Protein AF-A0A835J0G4-F1 (afdb_monomer)

Secondary structure (DSSP, 8-state):
-EEEEEEEE------TTT-S--EEE--EEEEEEEEEEEEESSSS-EEEEEEEEEEE-SPPPEEE-PPP-----

Radius of gyration: 22.26 Å; Cα contacts (8 Å, |Δi|>4): 110; chains: 1; bounding box: 54×24×63 Å

Structure (mmCIF, N/CA/C/O backbone):
data_AF-A0A835J0G4-F1
#
_entry.id   AF-A0A835J0G4-F1
#
loop_
_atom_site.group_PDB
_atom_site.id
_atom_site.type_symbol
_atom_site.label_atom_id
_atom_site.label_alt_id
_atom_site.label_comp_id
_atom_site.label_asym_id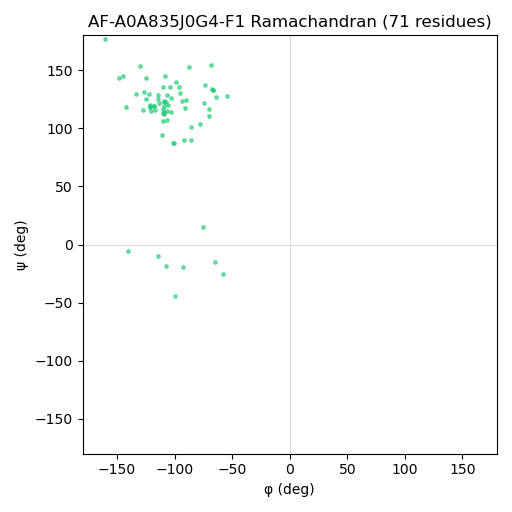
_atom_site.label_entity_id
_atom_site.label_seq_id
_atom_site.pdbx_PDB_ins_code
_atom_site.Cartn_x
_atom_site.Cartn_y
_atom_site.Cartn_z
_atom_site.occupancy
_atom_site.B_iso_or_equiv
_atom_site.auth_seq_id
_atom_site.auth_comp_id
_atom_site.auth_asym_id
_atom_site.auth_atom_id
_atom_site.pdbx_PDB_model_num
ATOM 1 N N . MET A 1 1 ? -13.939 -0.129 19.954 1.00 78.06 1 MET A N 1
ATOM 2 C CA . MET A 1 1 ? -14.332 -0.485 18.570 1.00 78.06 1 MET A CA 1
ATOM 3 C C . MET A 1 1 ? -13.080 -0.880 17.806 1.00 78.06 1 MET A C 1
ATOM 5 O O . MET A 1 1 ? -12.077 -0.197 17.954 1.00 78.06 1 MET A O 1
ATOM 9 N N . LYS A 1 2 ? -13.115 -1.973 17.040 1.00 80.00 2 LYS A N 1
ATOM 10 C CA . LYS A 1 2 ? -11.991 -2.428 16.211 1.00 80.00 2 LYS A CA 1
ATOM 11 C C . LYS A 1 2 ? -12.457 -2.505 14.762 1.00 80.00 2 LYS A C 1
ATOM 13 O O . LYS A 1 2 ? -13.497 -3.101 14.504 1.00 80.00 2 LYS A O 1
ATOM 18 N N . ALA A 1 3 ? -11.698 -1.903 13.860 1.00 83.06 3 ALA A N 1
ATOM 19 C CA . ALA A 1 3 ? -11.894 -1.990 12.422 1.00 83.06 3 ALA A CA 1
ATOM 20 C C . ALA A 1 3 ? -10.593 -2.480 11.778 1.00 83.06 3 ALA A C 1
ATOM 22 O O . ALA A 1 3 ? -9.503 -2.141 12.239 1.00 83.06 3 ALA A O 1
ATOM 23 N N . SER A 1 4 ? -10.719 -3.304 10.744 1.00 82.81 4 SER A N 1
ATOM 24 C CA . SER A 1 4 ? -9.590 -3.850 9.996 1.00 82.81 4 SER A CA 1
ATOM 25 C C . SER A 1 4 ? -9.884 -3.692 8.513 1.00 82.81 4 SER A C 1
ATOM 27 O O . SER A 1 4 ? -10.976 -4.047 8.069 1.00 82.81 4 SER A O 1
ATOM 29 N N . LEU A 1 5 ? -8.932 -3.124 7.781 1.00 84.69 5 LEU A N 1
ATOM 30 C CA . LEU A 1 5 ? -8.987 -2.937 6.339 1.00 84.69 5 LEU A CA 1
ATOM 31 C C . LEU A 1 5 ? -7.741 -3.580 5.728 1.00 84.69 5 LEU A C 1
ATOM 33 O O . LEU A 1 5 ? -6.619 -3.258 6.118 1.00 84.69 5 LEU A O 1
ATOM 37 N N . ALA A 1 6 ? -7.953 -4.478 4.773 1.00 83.56 6 ALA A N 1
ATOM 38 C CA . ALA A 1 6 ? -6.914 -4.960 3.874 1.00 83.56 6 ALA A CA 1
ATOM 39 C C . ALA A 1 6 ? -7.121 -4.284 2.517 1.00 83.56 6 ALA A C 1
ATOM 41 O O . ALA A 1 6 ? -8.263 -4.162 2.067 1.00 83.56 6 ALA A O 1
ATOM 42 N N . SER A 1 7 ? -6.039 -3.802 1.911 1.00 73.62 7 SER A N 1
ATOM 43 C CA . SER A 1 7 ? -6.081 -3.154 0.606 1.00 73.62 7 SER A CA 1
ATOM 44 C C . SER A 1 7 ? -4.788 -3.408 -0.147 1.00 73.62 7 SER A C 1
ATOM 46 O O . SER A 1 7 ? -3.705 -3.335 0.434 1.00 73.62 7 SER A O 1
ATOM 48 N N . ASP A 1 8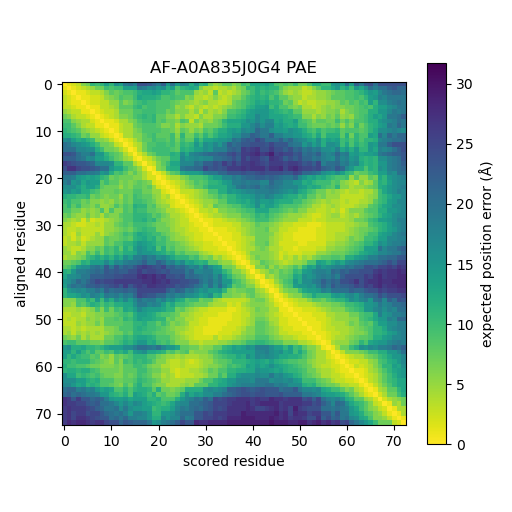 ? -4.933 -3.576 -1.454 1.00 78.06 8 ASP A N 1
ATOM 49 C CA . ASP A 1 8 ? -3.815 -3.658 -2.381 1.00 78.06 8 ASP A CA 1
ATOM 50 C C . ASP A 1 8 ? -3.610 -2.263 -2.978 1.00 78.06 8 ASP A C 1
ATOM 52 O O . ASP A 1 8 ? -4.579 -1.580 -3.337 1.00 78.06 8 ASP A O 1
ATOM 56 N N . MET A 1 9 ? -2.362 -1.800 -3.060 1.00 70.88 9 MET A N 1
ATOM 57 C CA . MET A 1 9 ? -2.040 -0.520 -3.691 1.00 70.88 9 MET A CA 1
ATOM 58 C C . MET A 1 9 ? -1.320 -0.740 -5.017 1.00 70.88 9 MET A C 1
ATOM 60 O O . MET A 1 9 ? -0.252 -1.346 -5.070 1.00 70.88 9 MET A O 1
ATOM 64 N N . LEU A 1 10 ? -1.898 -0.184 -6.083 1.00 67.62 10 LEU A N 1
ATOM 65 C CA . LEU A 1 10 ? -1.273 -0.072 -7.396 1.00 67.62 10 LEU A CA 1
ATOM 66 C C . LEU A 1 10 ? -0.958 1.400 -7.654 1.00 67.62 10 LEU A C 1
ATOM 68 O O . LEU A 1 10 ? -1.866 2.221 -7.788 1.00 67.62 10 LEU A O 1
ATOM 72 N N . VAL A 1 11 ? 0.327 1.742 -7.722 1.00 67.31 11 VAL A N 1
ATOM 73 C CA . VAL A 1 11 ? 0.777 3.089 -8.089 1.00 67.31 11 VAL A CA 1
ATOM 74 C C . VAL A 1 11 ? 1.399 3.016 -9.470 1.00 67.31 11 VAL A C 1
ATOM 76 O O . VAL A 1 11 ? 2.447 2.404 -9.644 1.00 67.31 11 VAL A O 1
ATOM 79 N N . ASN A 1 12 ? 0.763 3.664 -10.444 1.00 64.75 12 ASN A N 1
ATOM 80 C CA . ASN A 1 12 ? 1.355 3.875 -11.758 1.00 64.75 12 ASN A CA 1
ATOM 81 C C . ASN A 1 12 ? 1.846 5.325 -11.861 1.00 64.75 12 ASN A C 1
ATOM 83 O O . ASN A 1 12 ? 1.046 6.263 -11.832 1.00 64.75 12 ASN A O 1
ATOM 87 N N . TYR A 1 13 ? 3.161 5.509 -11.963 1.00 62.66 13 TYR A N 1
ATOM 88 C CA . TYR A 1 13 ? 3.760 6.810 -12.231 1.00 62.66 13 TYR A CA 1
ATOM 89 C C . TYR A 1 13 ? 3.947 6.989 -13.741 1.00 62.66 13 TYR A C 1
ATOM 91 O O . TYR A 1 13 ? 4.989 6.658 -14.298 1.00 62.66 13 TYR A O 1
ATOM 99 N N . PHE A 1 14 ? 2.931 7.546 -14.404 1.00 60.44 14 PHE A N 1
ATOM 100 C CA . PHE A 1 14 ? 2.948 7.779 -15.848 1.00 60.44 14 PHE A CA 1
ATOM 101 C C . PHE A 1 14 ? 3.268 9.250 -16.153 1.00 60.44 14 PHE A C 1
ATOM 103 O O . PHE A 1 14 ? 2.375 10.093 -16.258 1.00 60.44 14 PHE A O 1
ATOM 110 N N . ASN A 1 15 ? 4.553 9.605 -16.247 1.00 62.62 15 ASN A N 1
ATOM 111 C CA . ASN A 1 15 ? 4.970 10.984 -16.528 1.00 62.62 15 ASN A CA 1
ATOM 112 C C . ASN A 1 15 ? 5.379 11.172 -17.998 1.00 62.62 15 ASN A C 1
ATOM 114 O O . ASN A 1 15 ? 6.554 11.107 -18.346 1.00 62.62 15 ASN A O 1
ATOM 118 N N . ILE A 1 16 ? 4.389 11.479 -18.843 1.00 57.19 16 ILE A N 1
ATOM 119 C CA . ILE A 1 16 ? 4.527 11.670 -20.303 1.00 57.19 16 ILE A CA 1
ATOM 120 C C . ILE A 1 16 ? 5.397 12.894 -20.668 1.00 57.19 16 ILE A C 1
ATOM 122 O O . ILE A 1 16 ? 5.837 13.022 -21.807 1.00 57.19 16 ILE A O 1
ATOM 126 N N . GLN A 1 17 ? 5.667 13.810 -19.729 1.00 61.62 17 GLN A N 1
ATOM 127 C CA . GLN A 1 17 ? 6.308 15.093 -20.043 1.00 61.62 17 GLN A CA 1
ATOM 128 C C . GLN A 1 17 ? 7.765 15.239 -19.588 1.00 61.62 17 GLN A C 1
ATOM 130 O O . GLN A 1 17 ? 8.435 16.147 -20.081 1.00 61.62 17 GLN A O 1
ATOM 135 N N . LYS A 1 18 ? 8.270 14.431 -18.641 1.00 61.78 18 LYS A N 1
ATOM 136 C CA . LYS A 1 18 ? 9.567 14.736 -17.995 1.00 61.78 18 LYS A CA 1
ATOM 137 C C . LYS A 1 18 ? 10.517 13.583 -17.698 1.00 61.78 18 LYS A C 1
ATOM 139 O O . LYS A 1 18 ? 11.617 13.869 -17.229 1.00 61.78 18 LYS A O 1
ATOM 144 N N . VAL A 1 19 ? 10.158 12.322 -17.910 1.00 58.53 19 VAL A N 1
ATOM 145 C CA . VAL A 1 19 ? 10.935 11.240 -17.291 1.00 58.53 19 VAL A CA 1
ATOM 146 C C . VAL A 1 19 ? 11.366 10.220 -18.332 1.00 58.53 19 VAL A C 1
ATOM 148 O O . VAL A 1 19 ? 10.548 9.551 -18.943 1.00 58.53 19 VAL A O 1
ATOM 151 N N . MET A 1 20 ? 12.681 10.118 -18.532 1.00 61.47 20 MET A N 1
ATOM 152 C CA . MET A 1 20 ? 13.316 9.095 -19.370 1.00 61.47 20 MET A CA 1
ATOM 153 C C . MET A 1 20 ? 13.352 7.703 -18.697 1.00 61.47 20 MET A C 1
ATOM 155 O O . MET A 1 20 ? 14.120 6.839 -19.106 1.00 61.47 20 MET A O 1
ATOM 159 N N . TRP A 1 21 ? 12.570 7.493 -17.637 1.00 64.25 21 TRP A N 1
ATOM 160 C CA . TRP A 1 21 ? 12.491 6.239 -16.896 1.00 64.25 21 TRP A CA 1
ATOM 161 C C . TRP A 1 21 ? 11.068 5.979 -16.402 1.00 64.25 21 TRP A C 1
ATOM 163 O O . TRP A 1 21 ? 10.353 6.905 -16.016 1.00 64.25 21 TRP A O 1
ATOM 173 N N . GLU A 1 22 ? 10.680 4.707 -16.387 1.00 66.69 22 GLU A N 1
ATOM 174 C CA . GLU A 1 22 ? 9.417 4.231 -15.826 1.00 66.69 22 GLU A CA 1
ATOM 175 C C . GLU A 1 22 ? 9.745 3.298 -14.645 1.00 66.69 22 GLU A C 1
ATOM 177 O O . GLU A 1 22 ? 10.415 2.278 -14.850 1.00 66.69 22 GLU A O 1
ATOM 182 N N . PRO A 1 23 ? 9.370 3.647 -13.394 1.00 67.75 23 PRO A N 1
ATOM 183 C CA . PRO A 1 23 ? 9.465 2.707 -12.285 1.00 67.75 23 PRO A CA 1
ATOM 184 C C . PRO A 1 23 ? 8.483 1.568 -12.505 1.00 67.75 23 PRO A C 1
ATOM 186 O O . PRO A 1 23 ? 7.292 1.813 -12.694 1.00 67.75 23 PRO A O 1
ATOM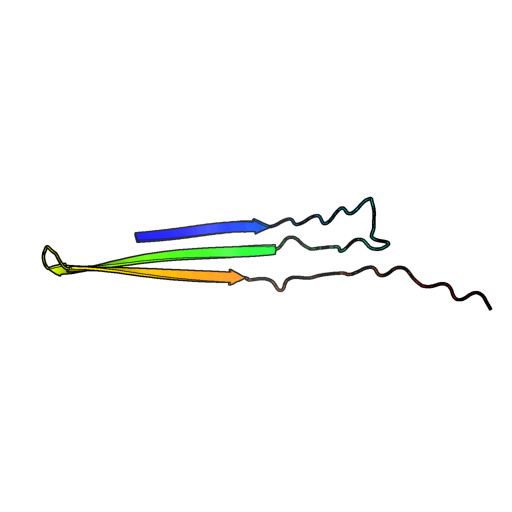 189 N N . PHE A 1 24 ? 8.948 0.337 -12.334 1.00 72.44 24 PHE A N 1
ATOM 190 C CA . PHE A 1 24 ? 8.041 -0.765 -12.062 1.00 72.44 24 PHE A CA 1
ATOM 191 C C . PHE A 1 24 ? 7.879 -0.910 -10.546 1.00 72.44 24 PHE A C 1
ATOM 193 O O . PHE A 1 24 ? 8.848 -1.161 -9.823 1.00 72.44 24 PHE A O 1
ATOM 200 N N . ILE A 1 25 ? 6.648 -0.710 -10.078 1.00 75.94 25 ILE A N 1
ATOM 201 C CA . ILE A 1 25 ? 6.239 -0.883 -8.684 1.00 75.94 25 ILE A CA 1
ATOM 202 C C . ILE A 1 25 ? 5.334 -2.111 -8.641 1.00 75.94 25 ILE A C 1
ATOM 204 O O . ILE A 1 25 ? 4.272 -2.113 -9.266 1.00 75.94 25 ILE A O 1
ATOM 208 N N . GLU A 1 26 ? 5.752 -3.156 -7.928 1.00 78.06 26 GLU A N 1
ATOM 209 C CA . GLU A 1 26 ? 4.910 -4.337 -7.727 1.00 78.06 26 GLU A CA 1
ATOM 210 C C . GLU A 1 26 ? 3.703 -4.013 -6.840 1.00 78.06 26 GLU A C 1
ATOM 212 O O . GLU A 1 26 ? 3.737 -3.094 -6.017 1.00 78.06 26 GLU A O 1
ATOM 217 N N . THR A 1 27 ? 2.625 -4.784 -7.005 1.00 79.75 27 THR A N 1
ATOM 218 C CA . THR A 1 27 ? 1.467 -4.728 -6.108 1.00 79.75 27 THR A CA 1
ATOM 219 C C . THR A 1 27 ? 1.926 -4.936 -4.673 1.00 79.75 27 THR A C 1
ATOM 221 O O . THR A 1 27 ? 2.647 -5.890 -4.378 1.00 79.75 27 THR A O 1
ATOM 224 N N . TRP A 1 28 ? 1.526 -4.021 -3.792 1.00 82.56 28 TRP A N 1
ATOM 225 C CA . TRP A 1 28 ? 1.941 -4.053 -2.400 1.00 82.56 28 TRP A CA 1
ATOM 226 C C . TRP A 1 28 ? 0.745 -4.138 -1.468 1.00 82.56 28 TRP A C 1
ATOM 228 O O . TRP A 1 28 ? -0.092 -3.229 -1.424 1.00 82.56 28 TRP A O 1
ATOM 238 N N . ASP A 1 29 ? 0.718 -5.230 -0.711 1.00 84.25 29 ASP A N 1
ATOM 239 C CA . ASP A 1 29 ? -0.364 -5.550 0.204 1.00 84.25 29 ASP A CA 1
ATOM 240 C C . ASP A 1 29 ? -0.022 -5.035 1.597 1.00 84.25 29 ASP A C 1
ATOM 242 O O . ASP A 1 29 ? 0.992 -5.408 2.208 1.00 84.25 29 ASP A O 1
ATOM 246 N N . PHE A 1 30 ? -0.907 -4.204 2.137 1.00 84.81 30 PHE A N 1
ATOM 247 C CA . PHE A 1 30 ? -0.818 -3.769 3.518 1.00 84.81 30 PHE A CA 1
ATOM 248 C C . PHE A 1 30 ? -2.145 -3.947 4.242 1.00 84.81 30 PHE A C 1
ATOM 250 O O . PHE A 1 30 ? -3.244 -3.920 3.682 1.00 84.81 30 PHE A O 1
ATOM 257 N N . LYS A 1 31 ? -2.025 -4.105 5.554 1.00 89.25 31 LYS A N 1
ATOM 258 C CA . LYS A 1 31 ? -3.143 -4.201 6.474 1.00 89.25 31 LYS A CA 1
ATOM 259 C C . LYS A 1 31 ? -3.141 -2.994 7.395 1.00 89.25 31 LYS A C 1
ATOM 261 O O . LYS A 1 31 ? -2.130 -2.695 8.030 1.00 89.25 31 LYS A O 1
ATOM 266 N N . LEU A 1 32 ? -4.288 -2.335 7.487 1.00 89.62 32 LEU A N 1
ATOM 267 C CA . LEU A 1 32 ? -4.544 -1.247 8.416 1.00 89.62 32 LEU A CA 1
ATOM 268 C C . LEU A 1 32 ? -5.523 -1.722 9.492 1.00 89.62 32 LEU A C 1
ATOM 270 O O . LEU A 1 32 ? -6.700 -1.967 9.222 1.00 89.62 32 LEU A O 1
ATOM 274 N N . ASP A 1 33 ? -5.046 -1.825 10.727 1.00 91.69 33 ASP A N 1
ATOM 275 C CA . ASP A 1 33 ? -5.882 -2.066 11.898 1.00 91.69 33 ASP A CA 1
ATOM 276 C C . ASP A 1 33 ? -6.068 -0.758 12.675 1.00 91.69 33 ASP A C 1
ATOM 278 O O . ASP A 1 33 ? -5.100 -0.113 13.077 1.00 91.69 33 ASP A O 1
ATOM 282 N N . VAL A 1 34 ? -7.324 -0.382 12.923 1.00 93.25 34 VAL A N 1
ATOM 283 C CA . VAL A 1 34 ? -7.689 0.798 13.716 1.00 93.25 34 VAL A CA 1
ATOM 284 C C . VAL A 1 34 ? -8.470 0.348 14.943 1.00 93.25 34 VAL A C 1
ATOM 286 O O . VAL A 1 34 ? -9.544 -0.256 14.843 1.00 93.25 34 VAL A O 1
ATOM 289 N N . ILE A 1 35 ? -7.940 0.648 16.125 1.00 93.06 35 ILE A N 1
ATOM 290 C CA . ILE A 1 35 ? -8.538 0.289 17.409 1.00 93.06 35 ILE A CA 1
ATOM 291 C C . ILE A 1 35 ? -8.859 1.578 18.158 1.00 93.06 35 ILE A C 1
ATOM 293 O O . ILE A 1 35 ? -7.989 2.379 18.465 1.00 93.06 35 ILE A O 1
ATOM 297 N N . ARG A 1 36 ? -10.138 1.788 18.456 1.00 88.50 36 ARG A N 1
ATOM 298 C CA . ARG A 1 36 ? -10.629 2.923 19.241 1.00 88.50 36 ARG A CA 1
ATOM 299 C C . ARG A 1 36 ? -11.023 2.429 20.626 1.00 88.50 36 ARG A C 1
ATOM 301 O O . ARG A 1 36 ? -12.008 1.689 20.752 1.00 88.50 36 ARG A O 1
ATOM 308 N N . THR A 1 37 ? -10.311 2.881 21.648 1.00 89.75 37 THR A N 1
ATOM 309 C CA . THR A 1 37 ? -10.589 2.582 23.055 1.00 89.75 37 THR A CA 1
ATOM 310 C C . THR A 1 37 ? -11.120 3.839 23.725 1.00 89.75 37 THR A C 1
ATOM 312 O O . THR A 1 37 ? -10.448 4.865 23.749 1.00 89.75 37 THR A O 1
ATOM 315 N N . GLN A 1 38 ? -12.341 3.780 24.249 1.00 85.25 38 GLN A N 1
ATOM 316 C CA . GLN A 1 38 ? -12.914 4.865 25.043 1.00 85.25 38 GLN A CA 1
ATOM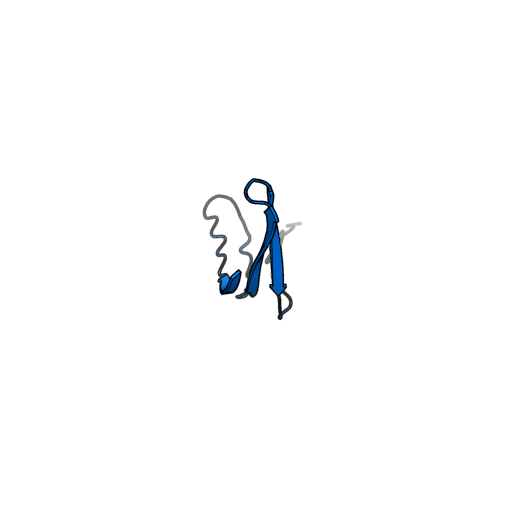 317 C C . GLN A 1 38 ? -12.927 4.433 26.505 1.00 85.25 38 GLN A C 1
ATOM 319 O O . GLN A 1 38 ? -13.411 3.345 26.812 1.00 85.25 38 GLN A O 1
ATOM 324 N N . SER A 1 39 ? -12.399 5.271 27.392 1.00 79.12 39 SER A N 1
ATOM 325 C CA . SER A 1 39 ? -12.552 5.109 28.833 1.00 79.12 39 SER A CA 1
ATOM 326 C C . SER A 1 39 ? -13.369 6.278 29.370 1.00 79.12 39 SER A C 1
ATOM 328 O O . SER A 1 39 ? -13.073 7.453 29.131 1.00 79.12 39 SER A O 1
ATOM 330 N N . GLN A 1 40 ? -14.447 5.944 30.065 1.00 74.94 40 GLN A N 1
ATOM 331 C CA . GLN A 1 40 ? -15.311 6.914 30.715 1.00 74.94 40 GLN A CA 1
ATOM 332 C C . GLN A 1 40 ? -15.048 6.807 32.214 1.00 74.94 40 GLN A C 1
ATOM 334 O O . GLN A 1 40 ? -15.385 5.801 32.832 1.00 74.94 40 GLN A O 1
ATOM 339 N N . SER A 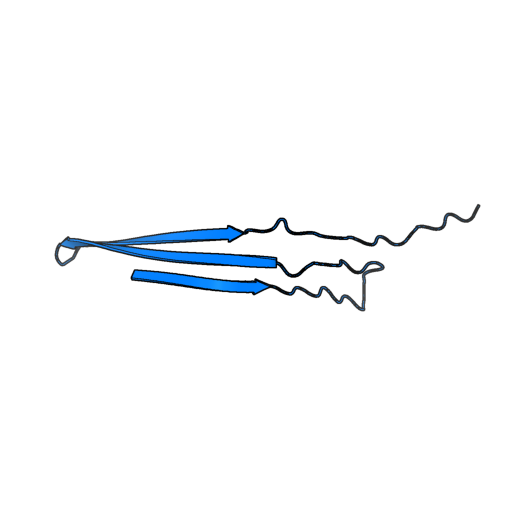1 41 ? -14.369 7.805 32.780 1.00 68.69 41 SER A N 1
ATOM 340 C CA . SER A 1 41 ? -14.069 7.847 34.217 1.00 68.69 41 SER A CA 1
ATOM 341 C C . SER A 1 41 ? -15.130 8.621 35.006 1.00 68.69 41 SER A C 1
ATOM 343 O O . SER A 1 41 ? -15.259 8.422 36.211 1.00 68.69 41 SER A O 1
ATOM 345 N N . SER A 1 42 ? -15.931 9.463 34.338 1.00 70.31 42 SER A N 1
ATOM 346 C CA . SER A 1 42 ? -17.145 10.089 34.881 1.00 70.31 42 SER A CA 1
ATOM 347 C C . SER A 1 42 ? -18.074 10.583 33.757 1.00 70.31 42 SER A C 1
ATOM 349 O O . SER A 1 42 ? -17.721 10.519 32.580 1.00 70.31 42 SER A O 1
ATOM 351 N N . PHE A 1 43 ? -19.249 11.122 34.112 1.00 66.44 43 PHE A N 1
ATOM 352 C CA . PHE A 1 43 ? -20.241 11.670 33.167 1.00 66.44 43 PHE A CA 1
ATOM 353 C C . PHE A 1 43 ? -19.697 12.798 32.265 1.00 66.44 43 PHE A C 1
ATOM 355 O O . PHE A 1 43 ? -20.216 13.013 31.175 1.00 66.44 43 PHE A O 1
ATOM 362 N N . LEU A 1 44 ? -18.657 13.510 32.719 1.00 69.38 44 LEU A N 1
ATOM 363 C CA . LEU A 1 44 ? -18.033 14.637 32.011 1.00 69.38 44 LEU A CA 1
ATOM 364 C C . LEU A 1 44 ? -16.586 14.355 31.573 1.00 69.38 44 LEU A C 1
ATOM 366 O O . LEU A 1 44 ? -16.033 15.130 30.800 1.00 69.38 44 LEU A O 1
ATOM 370 N N . ASN A 1 45 ? -15.976 13.257 32.035 1.00 63.22 45 ASN A N 1
ATOM 371 C CA . ASN A 1 45 ? -14.633 12.847 31.629 1.00 63.22 45 ASN A CA 1
ATOM 372 C C . A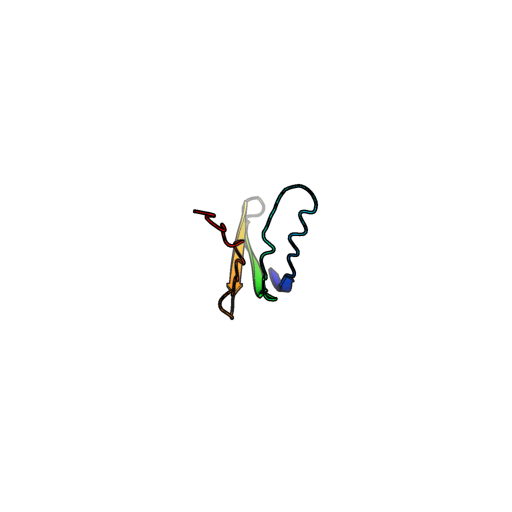SN A 1 45 ? -14.695 11.583 30.776 1.00 63.22 45 ASN A C 1
ATOM 374 O O . ASN A 1 45 ? -14.677 10.450 31.267 1.00 63.22 45 ASN A O 1
ATOM 378 N N . THR A 1 46 ? -14.716 11.809 29.468 1.00 74.56 46 THR A N 1
ATOM 379 C CA . THR A 1 46 ? -14.484 10.784 28.454 1.00 74.56 46 THR A CA 1
ATOM 380 C C . THR A 1 46 ? -13.103 11.000 27.858 1.00 74.56 46 THR A C 1
ATOM 382 O O . THR A 1 46 ? -12.843 12.050 27.269 1.00 74.56 46 THR A O 1
ATOM 385 N N . SER A 1 47 ? -12.224 10.010 27.977 1.00 82.19 47 SER A N 1
ATOM 386 C CA . SER A 1 47 ? -10.969 9.976 27.231 1.00 82.19 47 SER A CA 1
ATOM 387 C C . SER A 1 47 ? -11.058 8.897 26.162 1.00 82.19 47 SER A C 1
ATOM 389 O O . SER A 1 47 ? -11.717 7.869 26.344 1.00 82.19 47 SER A O 1
ATOM 391 N N . ALA A 1 48 ? -10.447 9.142 25.011 1.00 85.69 48 ALA A N 1
ATOM 392 C CA . ALA A 1 48 ? -10.535 8.213 23.903 1.00 85.69 48 ALA A CA 1
ATOM 393 C C . ALA A 1 48 ? -9.204 8.129 23.165 1.00 85.69 48 ALA A C 1
ATOM 395 O O . ALA A 1 48 ? -8.748 9.108 22.575 1.00 85.69 48 ALA A O 1
ATOM 396 N N . VAL A 1 49 ? -8.626 6.935 23.170 1.00 91.50 49 VAL A N 1
ATOM 397 C CA . VAL A 1 49 ? -7.376 6.591 22.496 1.00 91.50 49 VAL A CA 1
ATOM 398 C C . VAL A 1 49 ? -7.705 5.904 21.174 1.00 91.50 49 VAL A C 1
ATOM 400 O O . VAL A 1 49 ? -8.659 5.124 21.084 1.00 91.50 49 VAL A O 1
ATOM 403 N N . THR A 1 50 ? -6.951 6.237 20.131 1.00 91.88 50 THR A N 1
ATOM 404 C CA . THR A 1 50 ? -7.003 5.540 18.845 1.00 91.88 50 THR A CA 1
ATOM 405 C C . THR A 1 50 ? -5.622 4.981 18.552 1.00 91.88 50 THR A C 1
ATOM 407 O O . THR A 1 50 ? -4.692 5.751 18.337 1.00 91.88 50 THR A O 1
ATOM 410 N N . ASP A 1 51 ? -5.513 3.661 18.511 1.00 93.56 51 ASP A N 1
ATOM 411 C CA . ASP A 1 51 ? -4.315 2.945 18.099 1.00 93.56 51 ASP A CA 1
ATOM 412 C C . ASP A 1 51 ? -4.439 2.589 16.615 1.00 93.56 51 ASP A C 1
ATOM 414 O O . ASP A 1 51 ? -5.467 2.065 16.168 1.00 93.56 51 ASP A O 1
ATOM 418 N N . ILE A 1 52 ? -3.402 2.904 15.843 1.00 93.38 52 ILE A N 1
ATOM 419 C CA . ILE A 1 52 ? -3.342 2.659 14.402 1.00 93.38 52 ILE A CA 1
ATOM 420 C C . ILE A 1 52 ? -2.135 1.762 14.140 1.00 93.38 52 ILE A C 1
ATOM 422 O O . ILE A 1 52 ? -1.002 2.159 14.407 1.00 93.38 52 ILE A O 1
ATOM 426 N N . HIS A 1 53 ? -2.371 0.568 13.601 1.00 92.81 53 HIS A N 1
ATOM 427 C CA . HIS A 1 53 ? -1.314 -0.343 13.177 1.00 92.81 53 HIS A CA 1
ATOM 428 C C . HIS A 1 53 ? -1.352 -0.501 11.661 1.00 92.81 53 HIS A C 1
ATOM 430 O O . HIS A 1 53 ? -2.358 -0.929 11.098 1.00 92.81 53 HIS A O 1
ATOM 436 N N . LEU A 1 54 ? -0.235 -0.177 11.015 1.00 89.75 54 LEU A N 1
ATOM 437 C CA . LEU A 1 54 ? -0.006 -0.439 9.602 1.00 89.75 54 LEU A CA 1
ATOM 438 C C . LEU A 1 54 ? 1.008 -1.574 9.491 1.00 89.75 54 LEU A C 1
ATOM 440 O O . LEU A 1 54 ? 2.102 -1.486 10.046 1.00 89.75 54 LEU A O 1
ATOM 444 N N . THR A 1 55 ? 0.641 -2.653 8.811 1.00 89.00 55 THR A N 1
ATOM 445 C CA . THR A 1 55 ? 1.497 -3.833 8.654 1.00 89.00 55 THR A CA 1
ATOM 446 C C . THR A 1 55 ? 1.630 -4.183 7.181 1.00 89.00 55 THR A C 1
ATOM 448 O O . THR A 1 55 ? 0.632 -4.290 6.479 1.00 89.00 55 THR A O 1
ATOM 451 N N . SER A 1 56 ? 2.862 -4.394 6.732 1.00 84.19 56 SER A N 1
ATOM 452 C CA . SER A 1 56 ? 3.189 -4.941 5.415 1.00 84.19 56 SER A CA 1
ATOM 453 C C . SER A 1 56 ? 3.747 -6.343 5.597 1.00 84.19 56 SER A C 1
ATOM 455 O O . SER A 1 56 ? 4.574 -6.545 6.486 1.00 84.19 56 SER A O 1
ATOM 457 N N . THR A 1 57 ? 3.309 -7.304 4.784 1.00 69.50 57 THR A N 1
ATOM 458 C CA . THR A 1 57 ? 3.777 -8.702 4.874 1.00 69.50 57 THR A CA 1
ATOM 459 C C . THR A 1 57 ? 4.856 -9.052 3.844 1.00 69.50 57 THR A C 1
ATOM 461 O O . THR A 1 57 ? 5.862 -9.629 4.258 1.00 69.50 57 THR A O 1
ATOM 464 N N . PRO A 1 58 ? 4.748 -8.675 2.556 1.00 80.00 58 PRO A N 1
ATOM 465 C CA . PRO A 1 58 ? 5.861 -8.795 1.617 1.00 80.00 58 PRO A CA 1
ATOM 466 C C . PRO A 1 58 ? 6.775 -7.558 1.638 1.00 80.00 58 PRO A C 1
ATOM 468 O O . PRO A 1 58 ? 6.351 -6.444 1.962 1.00 80.00 58 PRO A O 1
ATOM 471 N N . GLN A 1 59 ? 8.050 -7.752 1.286 1.00 79.44 59 GLN A N 1
ATOM 472 C CA . GLN A 1 59 ? 8.955 -6.645 0.976 1.00 79.44 59 GLN A CA 1
ATOM 473 C C . GLN A 1 59 ? 8.472 -5.966 -0.311 1.00 79.44 59 GLN A C 1
ATOM 475 O O . GLN A 1 59 ? 8.182 -6.642 -1.294 1.00 79.44 59 GLN A O 1
ATOM 480 N N . LEU A 1 60 ? 8.397 -4.635 -0.308 1.00 79.38 60 LEU A N 1
ATOM 481 C CA . LEU A 1 60 ? 8.096 -3.869 -1.512 1.00 79.38 60 LEU A CA 1
ATOM 482 C C . LEU A 1 60 ? 9.286 -3.949 -2.480 1.00 79.38 60 LEU A C 1
ATOM 484 O O . LEU A 1 60 ? 10.373 -3.455 -2.165 1.00 79.38 60 LEU A O 1
ATOM 488 N N . ASN A 1 61 ? 9.071 -4.533 -3.657 1.00 80.19 61 ASN A N 1
ATOM 489 C CA . ASN A 1 61 ? 10.047 -4.527 -4.740 1.00 80.19 61 ASN A CA 1
ATOM 490 C C . ASN A 1 61 ? 9.835 -3.299 -5.627 1.00 80.19 61 ASN A C 1
ATOM 492 O O . ASN A 1 61 ? 8.749 -3.067 -6.160 1.00 80.19 61 ASN A O 1
ATOM 496 N N . LEU A 1 62 ? 10.903 -2.520 -5.791 1.00 77.06 62 LEU A N 1
ATOM 497 C CA . LEU A 1 62 ? 10.942 -1.347 -6.657 1.00 77.06 62 LEU A CA 1
ATOM 498 C C . LEU A 1 62 ? 12.051 -1.543 -7.683 1.00 77.06 62 LEU A C 1
ATOM 500 O O . LEU A 1 62 ? 13.218 -1.666 -7.307 1.00 77.06 62 LEU A O 1
ATOM 504 N N . ASN A 1 63 ? 11.697 -1.545 -8.967 1.00 73.81 63 ASN A N 1
ATOM 505 C CA . ASN A 1 63 ? 12.674 -1.582 -10.047 1.00 73.81 63 ASN A CA 1
ATOM 506 C C . ASN A 1 63 ? 12.701 -0.230 -10.769 1.00 73.81 63 ASN A C 1
ATOM 508 O O . ASN A 1 63 ? 11.676 0.261 -11.245 1.00 73.81 63 ASN A O 1
ATOM 512 N N . LEU A 1 64 ? 13.881 0.386 -10.816 1.00 72.25 64 LEU A N 1
ATOM 513 C CA . LEU A 1 64 ? 14.102 1.69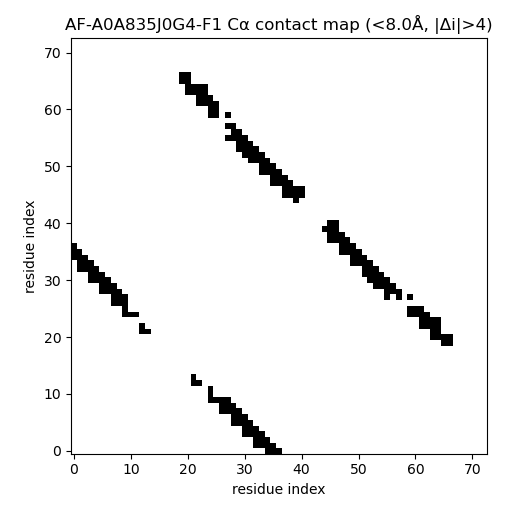8 -11.413 1.00 72.25 64 LEU A CA 1
ATOM 514 C C . LEU A 1 64 ? 14.920 1.520 -12.693 1.00 72.25 64 LEU A C 1
ATOM 516 O O . LEU A 1 64 ? 16.128 1.286 -12.638 1.00 72.25 64 LEU A O 1
ATOM 520 N N . THR A 1 65 ? 14.275 1.663 -13.847 1.00 70.81 65 THR A N 1
ATOM 521 C CA . THR A 1 65 ? 14.962 1.570 -15.142 1.00 70.81 65 THR A CA 1
ATOM 522 C C . THR A 1 65 ? 15.543 2.924 -15.521 1.00 70.81 65 THR A C 1
ATOM 524 O O . THR A 1 65 ? 14.874 3.717 -16.169 1.00 70.81 65 THR A O 1
ATOM 527 N N . VAL A 1 66 ? 16.780 3.224 -15.136 1.00 68.31 66 VAL A N 1
ATOM 528 C CA . VAL A 1 66 ? 17.454 4.442 -15.619 1.00 68.31 66 VAL A CA 1
ATOM 529 C C . VAL A 1 66 ? 17.878 4.295 -17.089 1.00 68.31 66 VAL A C 1
ATOM 531 O O . VAL A 1 66 ? 18.413 3.250 -17.464 1.00 68.31 66 VAL A O 1
ATOM 534 N N . PRO A 1 67 ? 17.681 5.325 -17.932 1.00 65.19 67 PRO A N 1
ATOM 535 C CA . PRO A 1 67 ? 18.148 5.309 -19.314 1.00 65.19 67 PRO A CA 1
ATOM 536 C C . PRO A 1 67 ? 19.683 5.338 -19.335 1.00 65.19 67 PRO A C 1
ATOM 538 O O . PRO A 1 67 ? 20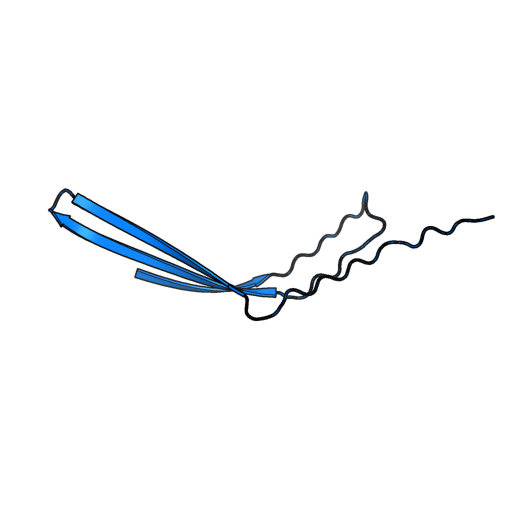.315 6.125 -18.624 1.00 65.19 67 PRO A O 1
ATOM 541 N N . GLY A 1 68 ? 20.293 4.476 -20.148 1.00 64.06 68 GLY A N 1
ATOM 542 C CA . GLY A 1 68 ? 21.738 4.486 -20.357 1.00 64.06 68 GLY A CA 1
ATOM 543 C C . GLY A 1 68 ? 22.174 5.790 -21.024 1.00 64.06 68 GLY A C 1
ATOM 544 O O . GLY A 1 68 ? 21.642 6.166 -22.065 1.00 64.06 68 GLY A O 1
ATOM 545 N N . ILE A 1 69 ? 23.139 6.490 -20.428 1.00 64.31 69 ILE A N 1
ATOM 546 C CA . ILE A 1 69 ? 23.790 7.629 -21.078 1.00 64.31 69 ILE A CA 1
ATOM 547 C C . ILE A 1 69 ? 24.792 7.042 -22.079 1.00 64.31 69 ILE A C 1
ATOM 549 O O . ILE A 1 69 ? 25.847 6.553 -21.676 1.00 64.31 69 ILE A O 1
ATOM 553 N N . GLU A 1 70 ? 24.469 7.056 -23.372 1.00 66.94 70 GLU A N 1
ATOM 554 C CA . GLU A 1 70 ? 25.461 6.761 -24.409 1.00 66.94 70 GLU A CA 1
ATOM 555 C C . GLU A 1 70 ? 26.468 7.914 -24.478 1.00 66.94 70 GLU A C 1
ATOM 557 O O . GLU A 1 70 ? 26.149 9.022 -24.907 1.00 66.94 70 GLU A O 1
ATOM 562 N N . VAL A 1 71 ? 27.703 7.658 -24.048 1.00 67.88 71 VAL A N 1
ATOM 563 C CA . VAL A 1 71 ? 28.824 8.577 -24.264 1.00 67.88 71 VAL A CA 1
ATOM 564 C C . VAL A 1 71 ? 29.399 8.263 -25.644 1.00 67.88 71 VAL A C 1
ATOM 566 O O . VAL A 1 71 ? 30.095 7.265 -25.815 1.00 67.88 71 VAL A O 1
ATOM 569 N N . HIS A 1 72 ? 29.060 9.072 -26.648 1.00 63.31 72 HIS A N 1
ATOM 570 C CA . HIS A 1 72 ? 29.756 9.036 -27.936 1.00 63.31 72 HIS A CA 1
ATOM 571 C C . HIS A 1 72 ? 31.136 9.690 -27.771 1.00 63.31 72 HIS A C 1
ATOM 573 O O . HIS A 1 72 ? 31.219 10.844 -27.346 1.00 63.31 72 HIS A O 1
ATOM 579 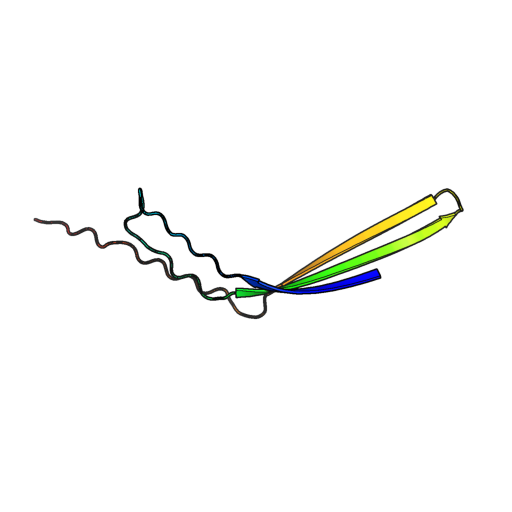N N . ASN A 1 73 ? 32.191 8.927 -28.073 1.00 57.88 73 ASN A N 1
ATOM 580 C CA . ASN A 1 73 ? 33.581 9.394 -28.155 1.00 57.88 73 ASN A CA 1
ATOM 581 C C . ASN A 1 73 ? 33.890 9.977 -29.534 1.00 57.88 73 ASN A C 1
ATOM 583 O O . ASN A 1 73 ? 33.391 9.403 -30.529 1.00 57.88 73 ASN A O 1
#

Mean predicted aligned error: 11.31 Å

Sequence (73 aa):
MKASLASDMLVNYFNIQKVMWEPFIETWDFKLDVIRTQSQSSFLNTSAVTDIHLTSTPQLNLNLTVPGIEVHN

pLDDT: mean 75.87, std 10.57, range [57.19, 93.56]

Organism: NCBI:txid261450

InterPro domains:
  IPR026847 Vacuolar protein sorting-associated protein 13 [PTHR16166] (2-67)

Foldseek 3Di:
DKDKDKDKDDDFDDDPDDDPKGKDWDTWIKMKIWDKDWDDPDPPDIDIDIDIDIDTDDDTDIDIDDDDDDDDD

Solvent-accessible surface area (backbone atoms only — not comparable to full-atom values): 4828 Å² total; per-residue (Å²): 93,78,51,78,48,77,51,76,46,82,72,81,75,84,57,93,85,79,54,81,50,57,66,49,57,59,81,41,56,39,37,42,40,41,37,42,49,75,50,72,84,48,100,87,43,73,48,73,51,73,50,76,45,79,47,67,81,69,83,85,58,76,46,76,52,73,65,80,82,81,80,84,130

Nearest PDB structures (foldseek):
  5adx-assembly1_L  TM=3.657E-01  e=1.598E+00  Sus scrofa
  7dsa-assembly1_B  TM=3.509E-01  e=3.239E+00  Gallus gallus
  6h03-assembly1_D  TM=3.108E-01  e=8.707E+00  Homo sapiens